Protein AF-A0A947AJ97-F1 (afdb_monomer_lite)

pLDDT: mean 91.17, std 8.17, range [62.03, 98.12]

Radius of gyration: 26.36 Å; chains: 1; bounding box: 60×23×78 Å

Structure (mmCIF, N/CA/C/O backbone):
data_AF-A0A947AJ97-F1
#
_entry.id   AF-A0A947AJ97-F1
#
loop_
_atom_site.group_PDB
_atom_site.id
_atom_site.type_symbol
_atom_site.label_atom_id
_atom_site.label_alt_id
_atom_site.label_comp_id
_atom_site.label_asym_id
_atom_site.label_entity_id
_atom_site.label_seq_id
_atom_site.pdbx_PDB_ins_code
_atom_site.Cartn_x
_atom_site.Cartn_y
_atom_site.Cartn_z
_atom_site.occupancy
_atom_site.B_iso_or_equiv
_atom_site.auth_seq_id
_atom_site.auth_comp_id
_atom_site.auth_asym_id
_atom_site.auth_atom_id
_atom_site.pdbx_PDB_model_num
ATOM 1 N N . MET A 1 1 ? 35.692 -3.857 -44.524 1.00 62.03 1 MET A N 1
ATOM 2 C CA . MET A 1 1 ? 36.484 -3.791 -43.273 1.00 62.03 1 MET A CA 1
ATOM 3 C C . MET A 1 1 ? 36.004 -2.705 -42.305 1.00 62.03 1 MET A C 1
ATOM 5 O O . MET A 1 1 ? 35.776 -3.046 -41.153 1.00 62.03 1 MET A O 1
ATOM 9 N N . GLU A 1 2 ? 35.800 -1.439 -42.707 1.00 67.94 2 GLU A N 1
ATOM 10 C CA . GLU A 1 2 ? 35.115 -0.453 -41.830 1.00 67.94 2 GLU A CA 1
ATOM 11 C C . GLU A 1 2 ? 33.581 -0.557 -41.885 1.00 67.94 2 GLU A C 1
ATOM 13 O O . GLU A 1 2 ? 32.922 -0.466 -40.853 1.00 67.94 2 GLU A O 1
ATOM 18 N N . LEU A 1 3 ? 33.016 -0.847 -43.065 1.00 69.38 3 LEU A N 1
ATOM 19 C CA . LEU A 1 3 ? 31.577 -1.088 -43.249 1.00 69.38 3 LEU A CA 1
ATOM 20 C C . LEU A 1 3 ? 31.067 -2.303 -42.458 1.00 69.38 3 LEU A C 1
ATOM 22 O O . LEU A 1 3 ? 30.022 -2.207 -41.826 1.00 69.38 3 LEU A O 1
ATOM 26 N N . ASP A 1 4 ? 31.827 -3.399 -42.413 1.00 77.69 4 ASP A N 1
ATOM 27 C CA . ASP A 1 4 ? 31.442 -4.608 -41.666 1.00 77.69 4 ASP A CA 1
ATOM 28 C C . ASP A 1 4 ? 31.424 -4.353 -40.151 1.00 77.69 4 ASP A C 1
ATOM 30 O O . ASP A 1 4 ? 30.492 -4.758 -39.468 1.00 77.69 4 ASP A O 1
ATOM 34 N N . LYS A 1 5 ? 32.376 -3.561 -39.632 1.00 76.69 5 LYS A N 1
ATOM 35 C CA . LYS A 1 5 ? 32.375 -3.119 -38.226 1.00 76.69 5 LYS A CA 1
ATOM 36 C C . LYS A 1 5 ? 31.183 -2.220 -37.893 1.00 76.69 5 LYS A C 1
ATOM 38 O O . LYS A 1 5 ? 30.624 -2.337 -36.807 1.00 76.69 5 LYS A O 1
ATOM 43 N N . ILE A 1 6 ? 30.792 -1.321 -38.798 1.00 76.06 6 ILE A N 1
ATOM 44 C CA . ILE A 1 6 ? 29.609 -0.466 -38.609 1.00 76.06 6 ILE A CA 1
ATOM 45 C C . ILE A 1 6 ? 28.334 -1.320 -38.613 1.00 76.06 6 ILE A C 1
ATOM 47 O O . ILE A 1 6 ? 27.468 -1.124 -37.762 1.00 76.06 6 ILE A O 1
ATOM 51 N N . ILE A 1 7 ? 28.237 -2.298 -39.516 1.00 77.00 7 ILE A N 1
ATOM 52 C CA . ILE A 1 7 ? 27.111 -3.237 -39.587 1.00 77.00 7 ILE A CA 1
ATOM 53 C C . ILE A 1 7 ? 27.047 -4.109 -38.327 1.00 77.00 7 ILE A C 1
ATOM 55 O O . ILE A 1 7 ? 25.965 -4.258 -37.760 1.00 77.00 7 ILE A O 1
ATOM 59 N N . ASP A 1 8 ? 28.175 -4.604 -37.821 1.00 76.69 8 ASP A N 1
ATOM 60 C CA . ASP A 1 8 ? 28.231 -5.392 -36.585 1.00 76.69 8 ASP A CA 1
ATOM 61 C C . ASP A 1 8 ? 27.818 -4.571 -35.357 1.00 76.69 8 ASP A C 1
ATOM 63 O O . ASP A 1 8 ? 27.038 -5.042 -34.529 1.00 76.69 8 ASP A O 1
ATOM 67 N N . ILE A 1 9 ? 28.261 -3.313 -35.252 1.00 73.19 9 ILE A N 1
ATOM 68 C CA . ILE A 1 9 ? 27.856 -2.405 -34.168 1.00 73.19 9 ILE A CA 1
ATOM 69 C C . ILE A 1 9 ? 26.354 -2.114 -34.249 1.00 73.19 9 ILE A C 1
ATOM 71 O O . ILE A 1 9 ? 25.654 -2.224 -33.242 1.00 73.19 9 ILE A O 1
ATOM 75 N N . ILE A 1 10 ? 25.827 -1.791 -35.433 1.00 74.44 10 ILE A N 1
ATOM 76 C CA . ILE A 1 10 ? 24.394 -1.523 -35.619 1.00 74.44 10 ILE A CA 1
ATOM 77 C C . ILE A 1 10 ? 23.567 -2.767 -35.278 1.00 74.44 10 ILE A C 1
ATOM 79 O O . ILE A 1 10 ? 22.587 -2.656 -34.546 1.00 74.44 10 ILE A O 1
ATOM 83 N N . THR A 1 11 ? 23.982 -3.951 -35.728 1.00 68.81 11 THR A N 1
ATOM 84 C CA . THR A 1 11 ? 23.286 -5.223 -35.467 1.00 68.81 11 THR A CA 1
ATOM 85 C C . THR A 1 11 ? 23.349 -5.606 -33.986 1.00 68.81 11 THR A C 1
ATOM 87 O O . THR A 1 11 ? 22.353 -6.061 -33.417 1.00 68.81 11 THR A O 1
ATOM 90 N N . TYR A 1 12 ? 24.475 -5.346 -33.319 1.00 68.31 12 TYR A N 1
ATOM 91 C CA . TYR A 1 12 ? 24.647 -5.552 -31.882 1.00 68.31 12 TYR A CA 1
ATOM 92 C C . TYR A 1 12 ? 23.756 -4.619 -31.050 1.00 68.31 12 TYR A C 1
ATOM 94 O O . TYR A 1 12 ? 23.090 -5.073 -30.114 1.00 68.31 12 TYR A O 1
ATOM 102 N N . PHE A 1 13 ? 23.685 -3.330 -31.401 1.00 65.62 13 PHE A N 1
ATOM 103 C CA . PHE A 1 13 ? 22.791 -2.374 -30.743 1.00 65.62 13 PHE A CA 1
ATOM 104 C C . PHE A 1 13 ? 21.320 -2.699 -31.011 1.00 65.62 13 PHE A C 1
ATOM 106 O O . PHE A 1 13 ? 20.529 -2.723 -30.068 1.00 65.62 13 PHE A O 1
ATOM 113 N N . PHE A 1 14 ? 20.954 -3.022 -32.255 1.00 66.75 14 PHE A N 1
ATOM 114 C CA . PHE A 1 14 ? 19.588 -3.410 -32.605 1.00 66.75 14 PHE A CA 1
ATOM 115 C C . PHE A 1 14 ? 19.150 -4.659 -31.850 1.00 66.75 14 PHE A C 1
ATOM 117 O O . PHE A 1 14 ? 18.089 -4.641 -31.238 1.00 66.75 14 PHE A O 1
ATOM 124 N N . THR A 1 15 ? 19.956 -5.718 -31.813 1.00 65.44 15 THR A N 1
ATOM 125 C CA . THR A 1 15 ? 19.559 -6.981 -31.169 1.00 65.44 15 THR A CA 1
ATOM 126 C C . THR A 1 15 ? 19.409 -6.823 -29.653 1.00 65.44 15 THR A C 1
ATOM 128 O O . THR A 1 15 ? 18.429 -7.288 -29.074 1.00 65.44 15 THR A O 1
ATOM 131 N N . ASN A 1 16 ? 20.318 -6.094 -28.999 1.00 69.69 16 ASN A N 1
ATOM 132 C CA . ASN A 1 16 ? 20.301 -5.954 -27.541 1.00 69.69 16 ASN A CA 1
ATOM 133 C C . ASN A 1 16 ? 19.310 -4.900 -27.021 1.00 69.69 16 ASN A C 1
ATOM 135 O O . ASN A 1 16 ? 18.722 -5.094 -25.955 1.00 69.69 16 ASN A O 1
ATOM 139 N N . TYR A 1 17 ? 19.099 -3.789 -27.736 1.00 76.19 17 TYR A N 1
ATOM 140 C CA . TYR A 1 17 ? 18.152 -2.753 -27.304 1.00 76.19 17 TYR A CA 1
ATOM 141 C C . TYR A 1 17 ? 16.720 -3.015 -27.776 1.00 76.19 17 TYR A C 1
ATOM 143 O O . TYR A 1 17 ? 15.789 -2.694 -27.035 1.00 76.19 17 TYR A O 1
ATOM 151 N N . SER A 1 18 ? 16.510 -3.645 -28.940 1.00 76.88 18 SER A N 1
ATOM 152 C CA . SER A 1 18 ? 15.151 -3.971 -29.406 1.00 76.88 18 SER A CA 1
ATOM 153 C C . SER A 1 18 ? 14.438 -4.925 -28.449 1.00 76.88 18 SER A C 1
ATOM 155 O O . SER A 1 18 ? 13.297 -4.666 -28.074 1.00 76.88 18 SER A O 1
ATOM 157 N N . LEU A 1 19 ? 15.126 -5.962 -27.957 1.00 84.31 19 LEU A N 1
ATOM 158 C CA . LEU A 1 19 ? 14.563 -6.911 -26.993 1.00 84.31 19 LEU A CA 1
ATOM 159 C C . LEU A 1 19 ? 14.204 -6.245 -25.656 1.00 84.31 19 LEU A C 1
ATOM 161 O O . LEU A 1 19 ? 13.164 -6.553 -25.071 1.00 84.31 19 LEU A O 1
ATOM 165 N N . LYS A 1 20 ? 15.015 -5.289 -25.188 1.00 88.94 20 LYS A N 1
ATOM 166 C CA . LYS A 1 20 ? 14.724 -4.514 -23.970 1.00 88.94 20 LYS A CA 1
ATOM 167 C C . LYS A 1 20 ? 13.506 -3.615 -24.143 1.00 88.94 20 LYS A C 1
ATOM 169 O O . LYS A 1 20 ? 12.648 -3.589 -23.265 1.00 88.94 20 LYS A O 1
ATOM 174 N N . ILE A 1 21 ? 13.397 -2.924 -25.278 1.00 90.19 21 ILE A N 1
ATOM 175 C CA . ILE A 1 21 ? 12.257 -2.049 -25.582 1.00 90.19 21 ILE A CA 1
ATOM 176 C C . ILE A 1 21 ? 10.971 -2.868 -25.708 1.00 90.19 21 ILE A C 1
ATOM 178 O O . ILE A 1 21 ? 9.967 -2.529 -25.082 1.00 90.19 21 ILE A O 1
ATOM 182 N N . VAL A 1 22 ? 11.004 -3.976 -26.454 1.00 91.94 22 VAL A N 1
ATOM 183 C CA . VAL A 1 22 ? 9.856 -4.885 -26.592 1.00 91.94 22 VAL A CA 1
ATOM 184 C C . VAL A 1 22 ? 9.448 -5.442 -25.229 1.00 91.94 22 VAL A C 1
ATOM 186 O O . VAL A 1 22 ? 8.268 -5.401 -24.883 1.00 91.94 22 VAL A O 1
ATOM 189 N N . GLY A 1 23 ? 10.413 -5.884 -24.418 1.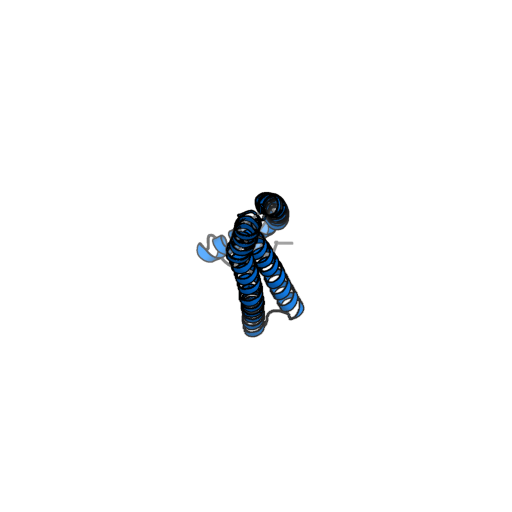00 93.50 23 GLY A N 1
ATOM 190 C CA . GLY A 1 23 ? 10.163 -6.346 -23.054 1.00 93.50 23 GLY A CA 1
ATOM 191 C C . GLY A 1 23 ? 9.524 -5.270 -22.173 1.00 93.50 23 GLY A C 1
ATOM 192 O O . GLY A 1 23 ? 8.537 -5.543 -21.497 1.00 93.50 23 GLY A O 1
ATOM 193 N N . ALA A 1 24 ? 10.026 -4.034 -22.211 1.00 95.44 24 ALA A N 1
ATOM 194 C CA . ALA A 1 24 ? 9.495 -2.926 -21.419 1.00 95.44 24 ALA A CA 1
ATOM 195 C C . ALA A 1 24 ? 8.058 -2.563 -21.825 1.00 95.44 24 ALA A C 1
ATOM 197 O O . ALA A 1 24 ? 7.202 -2.354 -20.964 1.00 95.44 24 ALA A O 1
ATOM 198 N N . ILE A 1 25 ? 7.772 -2.544 -23.130 1.00 95.56 25 ILE A N 1
ATOM 199 C CA . ILE A 1 25 ? 6.422 -2.324 -23.660 1.00 95.56 25 ILE A CA 1
ATOM 200 C C . ILE A 1 25 ? 5.489 -3.452 -23.217 1.00 95.56 25 ILE A C 1
ATOM 202 O O . ILE A 1 25 ? 4.379 -3.181 -22.758 1.00 95.56 25 ILE A O 1
ATOM 206 N N . LEU A 1 26 ? 5.936 -4.706 -23.306 1.00 96.62 26 LEU A N 1
ATOM 207 C CA . LEU A 1 26 ? 5.150 -5.864 -22.888 1.00 96.62 26 LEU A CA 1
ATOM 208 C C . LEU A 1 26 ? 4.831 -5.793 -21.391 1.00 96.62 26 LEU A C 1
ATOM 210 O O . LEU A 1 26 ? 3.663 -5.899 -21.015 1.00 96.62 26 LEU A O 1
ATOM 214 N N . ILE A 1 27 ? 5.835 -5.525 -20.549 1.00 96.88 27 ILE A N 1
ATOM 215 C CA . ILE A 1 27 ? 5.660 -5.315 -19.104 1.00 96.88 27 ILE A CA 1
ATOM 216 C C . ILE A 1 27 ? 4.654 -4.194 -18.846 1.00 96.88 27 ILE A C 1
ATOM 218 O O . ILE A 1 27 ? 3.746 -4.362 -18.034 1.00 96.88 27 ILE A O 1
ATOM 222 N N . PHE A 1 28 ? 4.770 -3.066 -19.546 1.00 97.75 28 PHE A N 1
ATOM 223 C CA . PHE A 1 28 ? 3.870 -1.937 -19.347 1.00 97.75 28 PHE A CA 1
ATOM 224 C C . PHE A 1 28 ? 2.427 -2.261 -19.747 1.00 97.75 28 PHE A C 1
ATOM 226 O O . PHE A 1 28 ? 1.501 -1.956 -18.997 1.00 97.75 28 PHE A O 1
ATOM 233 N N . ILE A 1 29 ? 2.212 -2.894 -20.902 1.00 97.69 29 ILE A N 1
ATOM 234 C CA . ILE A 1 29 ? 0.872 -3.240 -21.395 1.00 97.69 29 ILE A CA 1
ATOM 235 C C . ILE A 1 29 ? 0.214 -4.271 -20.475 1.00 97.69 29 ILE A C 1
ATOM 237 O O . ILE A 1 29 ? -0.900 -4.041 -19.994 1.00 97.69 29 ILE A O 1
ATOM 241 N N . VAL A 1 30 ? 0.907 -5.379 -20.197 1.00 98.00 30 VAL A N 1
ATOM 242 C CA . VAL A 1 30 ? 0.396 -6.460 -19.344 1.00 98.00 30 VAL A CA 1
ATOM 243 C C . VAL A 1 30 ? 0.206 -5.961 -17.915 1.00 98.00 30 VAL A C 1
ATOM 245 O O . VAL A 1 30 ? -0.852 -6.164 -17.323 1.00 98.00 30 VAL A O 1
ATOM 248 N N . GLY A 1 31 ? 1.184 -5.233 -17.380 1.00 98.06 31 GLY A N 1
ATOM 249 C CA . GLY A 1 31 ? 1.128 -4.663 -16.041 1.00 98.06 31 GLY A CA 1
ATOM 250 C C . GLY A 1 31 ? -0.003 -3.649 -15.882 1.00 98.06 31 GLY A C 1
ATOM 251 O O . GLY A 1 31 ? -0.753 -3.711 -14.912 1.00 98.06 31 GLY A O 1
ATOM 252 N N . LYS A 1 32 ? -0.206 -2.752 -16.854 1.00 98.00 32 LYS A N 1
ATOM 253 C CA . LYS A 1 32 ? -1.319 -1.790 -16.838 1.00 98.00 32 LYS A CA 1
ATOM 254 C C . LYS A 1 32 ? -2.670 -2.493 -16.916 1.00 98.00 32 LYS A C 1
ATOM 256 O O . LYS A 1 32 ? -3.616 -2.078 -16.243 1.00 98.00 32 LYS A O 1
ATOM 261 N N . TRP A 1 33 ? -2.783 -3.537 -17.735 1.00 98.12 33 TRP A N 1
ATOM 262 C CA . TRP A 1 33 ? -3.992 -4.353 -17.799 1.00 98.12 33 TRP A CA 1
ATOM 263 C C . TRP A 1 33 ? -4.270 -5.036 -16.454 1.00 98.12 33 TRP A C 1
ATOM 265 O O . TRP A 1 33 ? -5.382 -4.916 -15.934 1.00 98.12 33 TRP A O 1
ATOM 275 N N . LEU A 1 34 ? -3.248 -5.641 -15.843 1.00 98.00 34 LEU A N 1
ATOM 276 C CA . LEU A 1 34 ? -3.346 -6.296 -14.541 1.00 98.00 34 LEU A CA 1
ATOM 277 C C . LEU A 1 34 ? -3.708 -5.307 -13.424 1.00 98.00 34 LEU A C 1
ATOM 279 O O . LEU A 1 34 ? -4.616 -5.577 -12.643 1.00 98.00 34 LEU A O 1
ATOM 283 N N . ALA A 1 35 ? -3.082 -4.128 -13.393 1.00 98.00 35 ALA A N 1
ATOM 284 C CA . ALA A 1 35 ? -3.395 -3.070 -12.434 1.00 98.00 35 ALA A CA 1
ATOM 285 C C . ALA A 1 35 ? -4.867 -2.646 -12.524 1.00 98.00 35 ALA A C 1
ATOM 287 O O . ALA A 1 35 ? -5.565 -2.569 -11.515 1.00 98.00 35 ALA A O 1
ATOM 288 N N . ARG A 1 36 ? -5.386 -2.441 -13.744 1.00 97.50 36 ARG A N 1
ATOM 289 C CA . ARG A 1 36 ? -6.813 -2.140 -13.953 1.00 97.50 36 ARG A CA 1
ATOM 290 C C . ARG A 1 36 ? -7.711 -3.285 -13.509 1.00 97.50 36 ARG A C 1
ATOM 292 O O . ARG A 1 36 ? -8.773 -3.030 -12.943 1.00 97.50 36 ARG A O 1
ATOM 299 N N . TYR A 1 37 ? -7.322 -4.521 -13.805 1.00 97.94 37 TYR A N 1
ATOM 300 C CA . TYR A 1 37 ? -8.088 -5.702 -13.433 1.00 97.94 37 TYR A CA 1
ATOM 301 C C . TYR A 1 37 ? -8.201 -5.827 -11.910 1.00 97.94 37 TYR A C 1
ATOM 303 O O . TYR A 1 37 ? -9.313 -5.904 -11.390 1.00 97.94 37 TYR A O 1
ATOM 311 N N . ILE A 1 38 ? -7.080 -5.727 -11.191 1.00 97.69 38 ILE A N 1
ATOM 312 C CA . ILE A 1 38 ? -7.038 -5.790 -9.725 1.00 97.69 38 ILE A CA 1
ATOM 313 C C . ILE A 1 38 ? -7.858 -4.652 -9.105 1.00 97.69 38 ILE A C 1
ATOM 315 O O . ILE A 1 38 ? -8.717 -4.909 -8.265 1.00 97.69 38 ILE A O 1
ATOM 319 N N . SER A 1 39 ? -7.694 -3.407 -9.559 1.00 96.88 39 SER A N 1
ATOM 320 C CA . SER A 1 39 ? -8.474 -2.279 -9.029 1.00 96.88 39 SER A CA 1
ATOM 321 C C . SER A 1 39 ? -9.978 -2.425 -9.262 1.00 96.88 39 SER A C 1
ATOM 323 O O . SER A 1 39 ? -10.784 -2.067 -8.402 1.00 96.88 39 SER A O 1
ATOM 325 N N . LYS A 1 40 ? -10.385 -2.999 -10.402 1.00 96.19 40 LYS A N 1
ATOM 326 C CA . LYS A 1 40 ? -11.793 -3.329 -10.660 1.00 96.19 40 LYS A CA 1
ATOM 327 C C . LYS A 1 40 ? -12.296 -4.440 -9.743 1.00 96.19 40 LYS A C 1
ATOM 329 O O . LYS A 1 40 ? -13.433 -4.349 -9.283 1.00 96.19 40 LYS A O 1
ATOM 334 N N . LEU A 1 41 ? -11.482 -5.462 -9.471 1.00 97.19 41 LEU A N 1
ATOM 335 C CA . LEU A 1 41 ? -11.833 -6.521 -8.524 1.00 97.19 41 LEU A CA 1
ATOM 336 C C . LEU A 1 41 ? -12.052 -5.957 -7.119 1.00 97.19 41 LEU A C 1
ATOM 338 O O . LEU A 1 41 ? -13.083 -6.252 -6.519 1.00 97.19 41 LEU A O 1
ATOM 342 N N . ILE A 1 42 ? -11.158 -5.088 -6.641 1.00 96.31 42 ILE A N 1
ATOM 343 C CA . ILE A 1 42 ? -11.303 -4.401 -5.348 1.00 96.31 42 ILE A CA 1
ATOM 344 C C . ILE A 1 42 ? -12.632 -3.639 -5.304 1.00 96.31 42 ILE A C 1
ATOM 346 O O . ILE A 1 42 ? -13.456 -3.873 -4.419 1.00 96.31 42 ILE A O 1
ATOM 350 N N . GLY A 1 43 ? -12.909 -2.814 -6.319 1.00 95.81 43 GLY A N 1
ATOM 351 C CA . GLY A 1 43 ? -14.166 -2.067 -6.390 1.00 95.81 43 GLY A CA 1
ATOM 352 C C . GLY A 1 43 ? -15.416 -2.954 -6.500 1.00 95.81 43 GLY A C 1
ATOM 353 O O . GLY A 1 43 ? -16.490 -2.577 -6.034 1.00 95.81 43 GLY A O 1
ATOM 354 N N . LYS A 1 44 ? -15.308 -4.142 -7.107 1.00 96.12 44 LYS A N 1
ATOM 355 C CA . LYS A 1 44 ? -16.404 -5.122 -7.190 1.00 96.12 44 LYS A CA 1
ATOM 356 C C . LYS A 1 44 ? -16.676 -5.772 -5.832 1.00 96.12 44 LYS A C 1
ATOM 358 O O . LYS A 1 44 ? -17.838 -5.924 -5.462 1.00 96.12 44 LYS A O 1
ATOM 363 N N . ILE A 1 45 ? -15.626 -6.135 -5.095 1.00 96.75 45 ILE A N 1
ATOM 364 C CA . ILE A 1 45 ? -15.732 -6.735 -3.758 1.00 96.75 45 ILE A CA 1
ATOM 365 C C . ILE A 1 45 ? -16.344 -5.732 -2.774 1.00 96.75 45 ILE A C 1
ATOM 367 O O . ILE A 1 45 ? -17.283 -6.075 -2.060 1.00 96.75 45 ILE A O 1
ATOM 371 N N . MET A 1 46 ? -15.884 -4.479 -2.786 1.00 96.62 46 MET A N 1
ATOM 372 C CA . MET A 1 46 ? -16.414 -3.428 -1.907 1.00 96.62 46 MET A CA 1
ATOM 373 C C . MET A 1 46 ? -17.900 -3.147 -2.167 1.00 96.62 46 MET A C 1
ATOM 375 O O . MET A 1 46 ? -18.693 -3.146 -1.226 1.00 96.62 46 MET A O 1
ATOM 379 N N . ARG A 1 47 ? -18.312 -3.033 -3.438 1.00 94.44 47 ARG A N 1
ATOM 380 C CA . ARG A 1 47 ? -19.735 -2.894 -3.800 1.00 94.44 47 ARG A CA 1
ATOM 381 C C . ARG A 1 47 ? -20.579 -4.088 -3.373 1.00 94.44 47 ARG A C 1
ATOM 383 O O . ARG A 1 47 ? -21.687 -3.902 -2.880 1.00 94.44 47 ARG A O 1
ATOM 390 N N . LYS A 1 48 ? -20.061 -5.314 -3.521 1.00 95.69 48 LYS A N 1
ATOM 391 C CA . LYS A 1 48 ? -20.748 -6.530 -3.055 1.00 95.69 48 LYS A CA 1
ATOM 392 C C . LYS A 1 48 ? -21.009 -6.484 -1.544 1.00 95.69 48 LYS A C 1
ATOM 394 O O . LYS A 1 48 ? -22.064 -6.924 -1.101 1.00 95.69 48 LYS A O 1
ATOM 399 N N . ASN A 1 49 ? -20.085 -5.904 -0.783 1.00 94.38 49 ASN A N 1
ATOM 400 C CA . ASN A 1 49 ? -20.199 -5.727 0.664 1.00 94.38 49 ASN A CA 1
ATOM 401 C C . ASN A 1 49 ? -20.943 -4.441 1.071 1.00 94.38 49 ASN A C 1
ATOM 403 O O . ASN A 1 49 ? -20.912 -4.079 2.243 1.00 94.38 49 ASN A O 1
ATOM 407 N N . LYS A 1 50 ? -21.618 -3.759 0.130 1.00 93.94 50 LYS A N 1
ATOM 408 C CA . LYS A 1 50 ? -22.382 -2.520 0.364 1.00 93.94 50 LYS A CA 1
ATOM 409 C C . LYS A 1 50 ? -21.552 -1.392 0.993 1.00 93.94 50 LYS A C 1
ATOM 411 O O . LYS A 1 50 ? -22.081 -0.574 1.740 1.00 93.94 50 LYS A O 1
ATOM 416 N N . VAL A 1 51 ? -20.254 -1.349 0.693 1.00 94.56 51 VAL A N 1
ATOM 417 C CA . VAL A 1 51 ? -19.401 -0.220 1.078 1.00 94.56 51 VAL A CA 1
ATOM 418 C C . VAL A 1 51 ? -19.809 1.011 0.269 1.00 94.56 51 VAL A C 1
ATOM 420 O O . VAL A 1 51 ? -20.174 0.890 -0.901 1.00 94.56 51 VAL A O 1
ATOM 423 N N . ASP A 1 52 ? -19.722 2.188 0.889 1.00 96.06 52 ASP A N 1
ATOM 424 C CA . ASP A 1 52 ? -20.006 3.472 0.249 1.00 96.06 52 ASP A CA 1
ATOM 425 C C . ASP A 1 52 ? -19.261 3.646 -1.093 1.00 96.06 52 ASP A C 1
ATOM 427 O O . ASP A 1 52 ? -18.114 3.211 -1.269 1.00 96.06 52 ASP A O 1
ATOM 431 N N . GLU A 1 53 ? -19.918 4.286 -2.063 1.00 93.75 53 GLU A N 1
ATOM 432 C CA . GLU A 1 53 ? -19.381 4.452 -3.419 1.00 93.75 53 GLU A CA 1
ATOM 433 C C . GLU A 1 53 ? -18.150 5.373 -3.436 1.00 93.75 53 GLU A C 1
ATOM 435 O O . GLU A 1 53 ? -17.224 5.139 -4.218 1.00 93.75 53 GLU A O 1
ATOM 440 N N . THR A 1 54 ? -18.085 6.372 -2.551 1.00 95.31 54 THR A N 1
ATOM 441 C CA . THR A 1 54 ? -16.927 7.270 -2.425 1.00 95.31 54 THR A CA 1
ATOM 442 C C . THR A 1 54 ? -15.707 6.494 -1.950 1.00 95.31 54 THR A C 1
ATOM 444 O O . THR A 1 54 ? -14.657 6.548 -2.592 1.00 95.31 54 THR A O 1
ATOM 447 N N . LEU A 1 55 ? -15.858 5.701 -0.883 1.00 94.50 55 LEU A N 1
ATOM 448 C CA . LEU A 1 55 ? -14.787 4.840 -0.366 1.00 94.50 55 LEU A CA 1
ATOM 449 C C . LEU A 1 55 ? -14.355 3.797 -1.399 1.00 94.50 55 LEU A C 1
ATOM 451 O O . LEU A 1 55 ? -13.163 3.599 -1.624 1.00 94.50 55 LEU A O 1
ATOM 455 N N . THR A 1 56 ? -15.315 3.182 -2.088 1.00 95.69 56 THR A N 1
ATOM 456 C CA . THR A 1 56 ? -15.048 2.218 -3.162 1.00 95.69 56 THR A CA 1
ATOM 457 C C . THR A 1 56 ? -14.187 2.828 -4.271 1.00 95.69 56 THR A C 1
ATOM 459 O O . THR A 1 56 ? -13.200 2.223 -4.703 1.00 95.69 56 THR A O 1
ATOM 462 N N . ARG A 1 57 ? -14.539 4.030 -4.747 1.00 95.25 57 ARG A N 1
ATOM 463 C CA . ARG A 1 57 ? -13.771 4.738 -5.783 1.00 95.25 57 ARG A CA 1
ATOM 464 C C . ARG A 1 57 ? -12.394 5.146 -5.284 1.00 95.25 57 ARG A C 1
ATOM 466 O O . ARG A 1 57 ? -11.415 4.968 -6.007 1.00 95.25 57 ARG A O 1
ATOM 473 N N . PHE A 1 58 ? -12.314 5.661 -4.062 1.00 96.44 58 PHE A N 1
ATOM 474 C CA . PHE A 1 58 ? -11.062 6.082 -3.449 1.00 96.44 58 PHE A CA 1
ATOM 475 C C . PHE A 1 58 ? -10.070 4.918 -3.334 1.00 96.44 58 PHE A C 1
ATOM 477 O O . PHE A 1 58 ? -8.958 5.006 -3.859 1.00 96.44 58 PHE A O 1
ATOM 484 N N . SER A 1 59 ? -10.493 3.789 -2.759 1.00 96.19 59 SER A N 1
ATOM 485 C CA . SER A 1 59 ? -9.661 2.588 -2.633 1.00 96.19 59 SER A CA 1
ATOM 486 C C . SER A 1 59 ? -9.250 2.027 -3.995 1.00 96.19 59 SER A C 1
ATOM 488 O O . SER A 1 59 ? -8.074 1.741 -4.207 1.00 96.19 59 SER A O 1
ATOM 490 N N . GLY A 1 60 ? -10.181 1.931 -4.953 1.00 96.31 60 GLY A N 1
ATOM 491 C CA . GLY A 1 60 ? -9.868 1.462 -6.306 1.00 96.31 60 GLY A CA 1
ATOM 492 C C . GLY A 1 60 ? -8.824 2.330 -7.019 1.00 96.31 60 GLY A C 1
ATOM 493 O O . GLY A 1 60 ? -7.920 1.798 -7.671 1.00 96.31 60 GLY A O 1
ATOM 494 N N . ASN A 1 61 ? -8.911 3.654 -6.858 1.00 97.19 61 ASN A N 1
ATOM 495 C CA . ASN A 1 61 ? -7.959 4.604 -7.432 1.00 97.19 61 ASN A CA 1
ATOM 496 C C . ASN A 1 61 ? -6.579 4.495 -6.778 1.00 97.19 61 ASN A C 1
ATOM 498 O O . ASN A 1 61 ? -5.586 4.411 -7.500 1.00 97.19 61 ASN A O 1
ATOM 502 N N . ILE A 1 62 ? -6.504 4.438 -5.443 1.00 96.31 62 ILE A N 1
ATOM 503 C CA . ILE A 1 62 ? -5.231 4.246 -4.729 1.00 96.31 62 ILE A CA 1
ATOM 504 C C . ILE A 1 62 ? -4.547 2.966 -5.200 1.00 96.31 62 ILE A C 1
ATOM 506 O O . ILE A 1 62 ? -3.381 3.003 -5.589 1.00 96.31 62 ILE A O 1
ATOM 510 N N . SER A 1 63 ? -5.276 1.846 -5.237 1.00 97.50 63 SER A N 1
ATOM 511 C CA . SER A 1 63 ? -4.722 0.574 -5.705 1.00 97.50 63 SER A CA 1
ATOM 512 C C . SER A 1 63 ? -4.250 0.654 -7.156 1.00 97.50 63 SER A C 1
ATOM 514 O O . SER A 1 63 ? -3.197 0.113 -7.483 1.00 97.50 63 SER A O 1
ATOM 516 N N . TYR A 1 64 ? -4.989 1.357 -8.023 1.00 98.12 64 TYR A N 1
ATOM 517 C CA . TYR A 1 64 ? -4.609 1.499 -9.429 1.00 98.12 64 TYR A CA 1
ATOM 518 C C . TYR A 1 64 ? -3.295 2.262 -9.580 1.00 98.12 64 TYR A C 1
ATOM 520 O O . TYR A 1 64 ? -2.391 1.783 -10.261 1.00 98.12 64 TYR A O 1
ATOM 528 N N . TYR A 1 65 ? -3.172 3.426 -8.938 1.00 97.44 65 TYR A N 1
ATOM 529 C CA . TYR A 1 65 ? -1.969 4.248 -9.047 1.00 97.44 65 TYR A CA 1
ATOM 530 C C . TYR A 1 65 ? -0.761 3.601 -8.367 1.00 97.44 65 TYR A C 1
ATOM 532 O O . TYR A 1 65 ? 0.325 3.631 -8.941 1.00 97.44 65 TYR A O 1
ATOM 540 N N . ALA A 1 66 ? -0.944 2.945 -7.217 1.00 96.50 66 ALA A N 1
ATOM 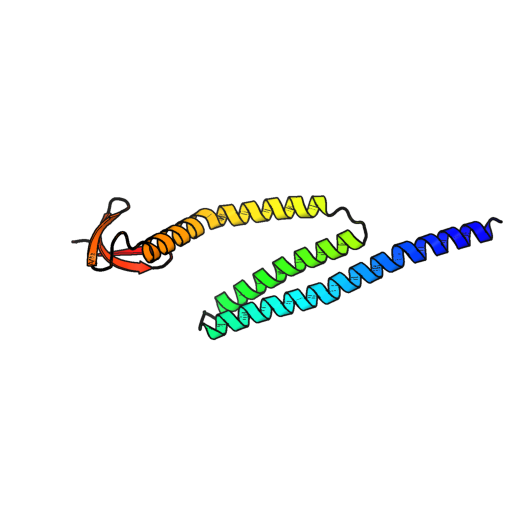541 C CA . ALA A 1 66 ? 0.127 2.206 -6.551 1.00 96.50 66 ALA A CA 1
ATOM 542 C C . ALA A 1 66 ? 0.696 1.096 -7.454 1.00 96.50 66 ALA A C 1
ATOM 544 O O . ALA A 1 66 ? 1.907 1.024 -7.663 1.00 96.50 66 ALA A O 1
ATOM 545 N N . LEU A 1 67 ? -0.175 0.277 -8.057 1.00 97.69 67 LEU A N 1
ATOM 546 C CA . LEU A 1 67 ? 0.241 -0.775 -8.989 1.00 97.69 67 LEU A CA 1
ATOM 547 C C . LEU A 1 67 ? 0.848 -0.198 -10.273 1.00 97.69 67 LEU A C 1
ATOM 549 O O . LEU A 1 67 ? 1.848 -0.713 -10.766 1.00 97.69 67 LEU A O 1
ATOM 553 N N . LEU A 1 68 ? 0.278 0.882 -10.813 1.00 97.81 68 LEU A N 1
ATOM 554 C CA . LEU A 1 68 ? 0.785 1.517 -12.028 1.00 97.81 68 LEU A CA 1
ATOM 555 C C . LEU A 1 68 ? 2.211 2.050 -11.839 1.00 97.81 68 LEU A C 1
ATOM 557 O O . LEU A 1 68 ? 3.038 1.881 -12.730 1.00 97.81 68 LEU A O 1
ATOM 561 N N . ILE A 1 69 ? 2.516 2.644 -10.682 1.00 96.75 69 ILE A N 1
ATOM 562 C CA . ILE A 1 69 ? 3.870 3.096 -10.342 1.00 96.75 69 ILE A CA 1
ATOM 563 C C . ILE A 1 69 ? 4.851 1.915 -10.350 1.00 96.75 69 ILE A C 1
ATOM 565 O O . ILE A 1 69 ? 5.913 2.013 -10.964 1.00 96.75 69 ILE A O 1
ATOM 569 N N . MET A 1 70 ? 4.486 0.779 -9.742 1.00 96.19 70 MET A N 1
ATOM 570 C CA . MET A 1 70 ? 5.325 -0.429 -9.764 1.00 96.19 70 MET A CA 1
ATOM 571 C C . MET A 1 70 ? 5.568 -0.932 -11.193 1.00 96.19 70 MET A C 1
ATOM 573 O O . MET A 1 70 ? 6.694 -1.275 -11.543 1.00 96.19 70 MET A O 1
ATOM 577 N N . VAL A 1 71 ? 4.533 -0.925 -12.040 1.00 97.62 71 VAL A N 1
ATOM 578 C CA . VAL A 1 71 ? 4.633 -1.324 -13.454 1.00 97.62 71 VAL A CA 1
ATOM 579 C C . VAL A 1 71 ? 5.563 -0.396 -14.236 1.00 97.62 71 VAL A C 1
ATOM 581 O O . VAL A 1 71 ? 6.371 -0.874 -15.030 1.00 97.62 71 VAL A O 1
ATOM 584 N N . ILE A 1 72 ? 5.484 0.918 -14.007 1.00 96.75 72 ILE A N 1
ATOM 585 C CA . ILE A 1 72 ? 6.366 1.900 -14.653 1.00 96.75 72 ILE A CA 1
ATOM 586 C C . ILE A 1 72 ? 7.821 1.660 -14.247 1.00 96.75 72 ILE A C 1
ATOM 588 O O . ILE A 1 72 ? 8.696 1.646 -15.110 1.00 96.75 72 ILE A O 1
ATOM 592 N N . ILE A 1 73 ? 8.084 1.426 -12.960 1.00 96.19 73 ILE A N 1
ATOM 593 C CA . ILE A 1 73 ? 9.437 1.149 -12.462 1.00 96.19 73 ILE A CA 1
ATOM 594 C C . ILE A 1 73 ? 9.975 -0.158 -13.049 1.00 96.19 73 ILE A C 1
ATOM 596 O O . ILE A 1 73 ? 11.116 -0.192 -13.500 1.00 96.19 73 ILE A O 1
ATOM 600 N N . ALA A 1 74 ? 9.157 -1.211 -13.112 1.00 95.88 74 ALA A N 1
ATOM 601 C CA . ALA A 1 74 ? 9.550 -2.479 -13.721 1.00 95.88 74 ALA A CA 1
ATOM 602 C C . ALA A 1 74 ? 9.883 -2.322 -15.217 1.00 95.88 74 ALA A C 1
ATOM 604 O O . ALA A 1 74 ? 10.906 -2.823 -15.683 1.00 95.88 74 ALA A O 1
ATOM 605 N N . ALA A 1 75 ? 9.063 -1.573 -15.963 1.00 96.00 75 ALA A N 1
ATOM 606 C CA . ALA A 1 75 ? 9.321 -1.273 -17.370 1.00 96.00 75 ALA A CA 1
ATOM 607 C C . ALA A 1 75 ? 10.596 -0.427 -17.555 1.00 96.00 75 ALA A C 1
ATOM 609 O O . ALA A 1 75 ? 11.391 -0.703 -18.450 1.00 96.00 75 ALA A O 1
ATOM 610 N N . ALA A 1 76 ? 10.834 0.562 -16.687 1.00 94.88 76 ALA A N 1
ATOM 611 C CA . ALA A 1 76 ? 12.055 1.366 -16.694 1.00 94.88 76 ALA A CA 1
ATOM 612 C C . ALA A 1 76 ? 13.305 0.517 -16.398 1.00 94.88 76 ALA A C 1
ATOM 614 O O . ALA A 1 76 ? 14.315 0.642 -17.091 1.00 94.88 76 ALA A O 1
ATOM 615 N N . GLY A 1 77 ? 13.223 -0.396 -15.426 1.00 94.19 77 GLY A N 1
ATOM 616 C CA . GLY A 1 77 ? 14.297 -1.338 -15.111 1.00 94.19 77 GLY A CA 1
ATOM 617 C C . GLY A 1 77 ? 14.654 -2.239 -16.295 1.00 94.19 77 GLY A C 1
ATOM 618 O O . GLY A 1 77 ? 15.833 -2.443 -16.577 1.00 94.19 77 GLY A O 1
ATOM 619 N N . GLN A 1 78 ? 13.657 -2.688 -17.065 1.00 93.19 78 GLN A N 1
ATOM 620 C CA . GLN A 1 78 ? 13.879 -3.481 -18.280 1.00 93.19 78 GLN A CA 1
ATOM 621 C C . GLN A 1 78 ? 14.654 -2.713 -19.366 1.00 93.19 78 GLN A C 1
ATOM 623 O O . GLN A 1 78 ? 15.427 -3.309 -20.119 1.00 93.19 78 GLN A O 1
ATOM 628 N N . LEU A 1 79 ? 14.509 -1.385 -19.423 1.00 91.38 79 LEU A N 1
ATOM 629 C CA . LEU A 1 79 ? 15.300 -0.519 -20.306 1.00 91.38 79 LEU A CA 1
ATOM 630 C C . LEU A 1 79 ? 16.743 -0.308 -19.811 1.00 91.38 79 LEU A C 1
ATOM 632 O O . LEU A 1 79 ? 17.547 0.297 -20.516 1.00 91.38 79 LEU A O 1
ATOM 636 N N . GLY A 1 80 ? 17.098 -0.823 -18.630 1.00 87.25 80 GLY A N 1
ATOM 637 C CA . GLY A 1 80 ? 18.403 -0.629 -17.996 1.00 87.25 80 GLY A CA 1
ATOM 638 C C . GLY A 1 80 ? 18.508 0.657 -17.174 1.00 87.25 80 GLY A C 1
ATOM 639 O O . GLY A 1 80 ? 19.614 1.052 -16.811 1.00 87.25 80 GLY A O 1
ATOM 640 N N . ILE A 1 81 ? 17.384 1.320 -16.878 1.00 90.69 81 ILE A N 1
ATOM 641 C CA . ILE A 1 81 ? 17.361 2.485 -15.988 1.00 90.69 81 ILE A CA 1
ATOM 642 C C . ILE A 1 81 ? 17.585 2.003 -14.553 1.00 90.69 81 ILE A C 1
ATOM 644 O O . ILE A 1 81 ? 16.956 1.046 -14.104 1.00 90.69 81 ILE A O 1
ATOM 648 N N . ASN A 1 82 ? 18.456 2.686 -13.808 1.00 92.94 82 ASN A N 1
ATOM 649 C CA . ASN A 1 82 ? 18.667 2.385 -12.398 1.00 92.94 82 ASN A CA 1
ATOM 650 C C . ASN A 1 82 ? 17.417 2.761 -11.583 1.00 92.94 82 ASN A C 1
ATOM 652 O O . ASN A 1 82 ? 17.124 3.937 -11.365 1.00 92.94 82 ASN A O 1
ATOM 656 N N . THR A 1 83 ? 16.684 1.752 -11.115 1.00 95.00 83 THR A N 1
ATOM 657 C CA . THR A 1 83 ? 15.437 1.932 -10.362 1.00 95.00 83 THR A CA 1
ATOM 658 C C . THR A 1 83 ? 15.651 2.225 -8.877 1.00 95.00 83 THR A C 1
ATOM 660 O O . THR A 1 83 ? 14.684 2.509 -8.174 1.00 95.00 83 THR A O 1
ATOM 663 N N . THR A 1 84 ? 16.893 2.190 -8.384 1.00 94.94 84 THR A N 1
ATOM 664 C CA . THR A 1 84 ? 17.216 2.365 -6.957 1.00 94.94 84 THR A CA 1
ATOM 665 C C . THR A 1 84 ? 16.700 3.696 -6.420 1.00 94.94 84 THR A C 1
ATOM 667 O O . THR A 1 84 ? 16.044 3.714 -5.385 1.00 94.94 84 THR A O 1
ATOM 670 N N . SER A 1 85 ? 16.890 4.796 -7.158 1.00 94.19 85 SER A N 1
ATOM 671 C CA . SER A 1 85 ? 16.405 6.119 -6.742 1.00 94.19 85 SER A CA 1
ATOM 672 C C . SER A 1 85 ? 14.879 6.167 -6.598 1.00 94.19 85 SER A C 1
ATOM 674 O O . SER A 1 85 ? 14.361 6.790 -5.673 1.00 94.19 85 SER A O 1
ATOM 676 N N . PHE A 1 86 ? 14.146 5.469 -7.473 1.00 94.62 86 PHE A N 1
ATOM 677 C CA . PHE A 1 86 ? 12.689 5.355 -7.363 1.00 94.62 86 PHE A CA 1
ATOM 678 C C . PHE A 1 86 ? 12.285 4.535 -6.138 1.00 94.62 86 PHE A C 1
ATOM 680 O O . PHE A 1 86 ? 11.361 4.923 -5.427 1.00 94.62 86 PHE A O 1
ATOM 687 N N . LEU A 1 87 ? 12.994 3.436 -5.859 1.00 92.94 87 LEU A N 1
ATOM 688 C CA . LEU A 1 87 ? 12.778 2.632 -4.656 1.00 92.94 87 LEU A CA 1
ATOM 689 C C . LEU A 1 87 ? 13.033 3.444 -3.382 1.00 92.94 87 LEU A C 1
ATOM 691 O O . LEU A 1 87 ? 12.253 3.335 -2.443 1.00 92.94 87 LEU A O 1
ATOM 695 N N . THR A 1 88 ? 14.064 4.291 -3.352 1.00 95.56 88 THR A N 1
ATOM 696 C CA . THR A 1 88 ? 14.343 5.171 -2.208 1.00 95.56 88 THR A CA 1
ATOM 697 C C . THR A 1 88 ? 13.201 6.155 -1.962 1.00 95.56 88 THR A C 1
ATOM 699 O O . THR A 1 88 ? 12.719 6.262 -0.835 1.00 95.56 88 THR A O 1
ATOM 702 N N . ILE A 1 89 ? 12.725 6.838 -3.009 1.00 95.31 89 ILE A N 1
ATOM 703 C CA . ILE A 1 89 ? 11.620 7.802 -2.891 1.00 95.31 89 ILE A CA 1
ATOM 704 C C . ILE A 1 89 ? 10.329 7.096 -2.468 1.00 95.31 89 ILE A C 1
ATOM 706 O O . ILE A 1 89 ? 9.639 7.569 -1.568 1.00 95.31 89 ILE A O 1
ATOM 710 N N . LEU A 1 90 ? 10.008 5.950 -3.074 1.00 95.44 90 LEU A N 1
ATOM 711 C CA . LEU A 1 90 ? 8.821 5.180 -2.704 1.00 95.44 90 LEU A CA 1
ATOM 712 C C . LEU A 1 90 ? 8.911 4.598 -1.300 1.00 95.44 90 LEU A C 1
ATOM 714 O O . LEU A 1 90 ? 7.908 4.583 -0.596 1.00 95.44 90 LEU A O 1
ATOM 718 N N . GLY A 1 91 ? 10.093 4.156 -0.877 1.00 95.56 91 GLY A N 1
ATOM 719 C CA . GLY A 1 91 ? 10.335 3.709 0.488 1.00 95.56 91 GLY A CA 1
ATOM 720 C C . GLY A 1 91 ? 10.088 4.833 1.491 1.00 95.56 91 GLY A C 1
ATOM 721 O O . GLY A 1 91 ? 9.354 4.640 2.456 1.00 95.56 91 GLY A O 1
ATOM 722 N N . ALA A 1 92 ? 10.619 6.030 1.225 1.00 97.31 92 ALA A N 1
ATOM 723 C CA . ALA A 1 92 ? 10.394 7.206 2.062 1.00 97.31 92 ALA A CA 1
ATOM 724 C C . ALA A 1 92 ? 8.916 7.637 2.085 1.00 97.31 92 ALA A C 1
ATOM 726 O O . ALA A 1 92 ? 8.363 7.884 3.156 1.00 97.31 92 ALA A O 1
ATOM 727 N N . ALA A 1 93 ? 8.250 7.677 0.928 1.00 96.69 93 ALA A N 1
ATOM 728 C CA . ALA A 1 93 ? 6.830 8.014 0.834 1.00 96.69 93 ALA A CA 1
ATOM 729 C C . ALA A 1 93 ? 5.948 6.968 1.537 1.00 96.69 93 ALA A C 1
ATOM 731 O O . ALA A 1 93 ? 5.029 7.325 2.269 1.00 96.69 93 ALA A O 1
ATOM 732 N N . GLY A 1 94 ? 6.255 5.680 1.363 1.00 95.44 94 GLY A N 1
ATOM 733 C CA . GLY A 1 94 ? 5.569 4.577 2.032 1.00 95.44 94 GLY A CA 1
ATOM 734 C C . GLY A 1 94 ? 5.735 4.631 3.548 1.00 95.44 94 GLY A C 1
ATOM 735 O O . GLY A 1 94 ? 4.757 4.452 4.269 1.00 95.44 94 GLY A O 1
ATOM 736 N N . LEU A 1 95 ? 6.936 4.958 4.035 1.00 97.25 95 LEU A N 1
ATOM 737 C CA . LEU A 1 95 ? 7.178 5.197 5.456 1.00 97.25 95 LEU A CA 1
ATOM 738 C C . LEU A 1 95 ? 6.360 6.389 5.962 1.00 97.25 95 LEU A C 1
ATOM 740 O O . LEU A 1 95 ? 5.689 6.261 6.978 1.00 97.25 95 LEU A O 1
ATOM 744 N N . ALA A 1 96 ? 6.367 7.521 5.255 1.00 96.94 96 ALA A N 1
ATOM 745 C CA . ALA A 1 96 ? 5.606 8.705 5.651 1.00 96.94 96 ALA A CA 1
ATOM 746 C C . ALA A 1 96 ? 4.096 8.419 5.740 1.00 96.94 96 ALA A C 1
ATOM 748 O O . ALA A 1 96 ? 3.462 8.757 6.739 1.00 96.94 96 ALA A O 1
ATOM 749 N N . VAL A 1 97 ? 3.530 7.735 4.740 1.00 95.88 97 VAL A N 1
ATOM 750 C CA . VAL A 1 97 ? 2.121 7.309 4.751 1.00 95.88 97 VAL A CA 1
ATOM 751 C C . VAL A 1 97 ? 1.859 6.309 5.880 1.00 95.88 97 VAL A C 1
ATOM 753 O O . VAL A 1 97 ? 0.868 6.436 6.593 1.00 95.88 97 VAL A O 1
ATOM 756 N N . GLY A 1 98 ? 2.749 5.336 6.087 1.00 95.00 98 GLY A N 1
ATOM 7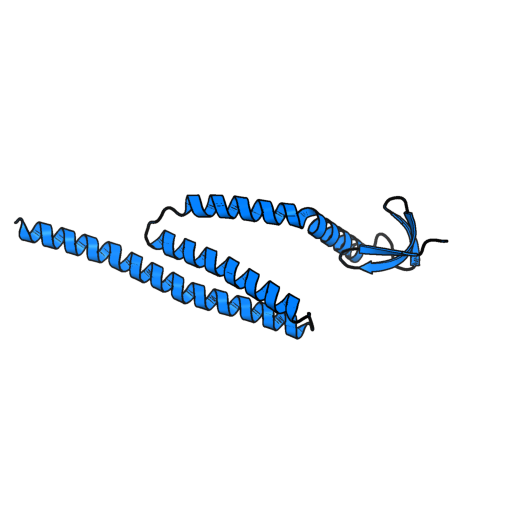57 C CA . GLY A 1 98 ? 2.623 4.348 7.160 1.00 95.00 98 GLY A CA 1
ATOM 758 C C . GLY A 1 98 ? 2.662 4.978 8.552 1.00 95.00 98 GLY A C 1
ATOM 759 O O . GLY A 1 98 ? 1.851 4.631 9.406 1.00 95.00 98 GLY A O 1
ATOM 760 N N . LEU A 1 99 ? 3.551 5.950 8.768 1.00 96.69 99 LEU A N 1
ATOM 761 C CA . LEU A 1 99 ? 3.626 6.716 10.011 1.00 96.69 99 LEU A CA 1
ATOM 762 C C . LEU A 1 99 ? 2.376 7.577 10.219 1.00 96.69 99 LEU A C 1
ATOM 764 O O . LEU A 1 99 ? 1.882 7.642 11.340 1.00 96.69 99 LEU A O 1
ATOM 768 N N . ALA A 1 100 ? 1.823 8.164 9.155 1.00 96.25 100 ALA A N 1
ATOM 769 C CA . ALA A 1 100 ? 0.566 8.909 9.227 1.00 96.25 100 ALA A CA 1
ATOM 770 C C . ALA A 1 100 ? -0.639 8.017 9.587 1.00 96.25 100 ALA A C 1
ATOM 772 O O . ALA A 1 100 ? -1.579 8.481 10.223 1.00 96.25 100 ALA A O 1
ATOM 773 N N . LEU A 1 101 ? -0.611 6.734 9.208 1.00 95.75 101 LEU A N 1
ATOM 774 C CA . LEU A 1 101 ? -1.670 5.756 9.499 1.00 95.75 101 LEU A CA 1
ATOM 775 C C . LEU A 1 101 ? -1.424 4.933 10.774 1.00 95.75 101 LEU A C 1
ATOM 777 O O . LEU A 1 101 ? -2.239 4.069 11.110 1.00 95.75 101 LEU A O 1
ATOM 781 N N . LYS A 1 102 ? -0.313 5.177 11.480 1.00 95.56 102 LYS A N 1
ATOM 782 C CA . LYS A 1 102 ? 0.144 4.365 12.616 1.00 95.56 102 LYS A CA 1
ATOM 783 C C . LYS A 1 102 ? -0.929 4.217 13.696 1.00 95.56 102 LYS A C 1
ATOM 785 O O . LYS A 1 102 ? -1.205 3.098 14.125 1.00 95.56 102 LYS A O 1
ATOM 790 N N . ASP A 1 103 ? -1.556 5.319 14.099 1.00 92.94 103 ASP A N 1
ATOM 791 C CA . ASP A 1 103 ? -2.527 5.309 15.197 1.00 92.94 103 ASP A CA 1
ATOM 792 C C . ASP A 1 103 ? -3.826 4.598 14.799 1.00 92.94 103 ASP A C 1
ATOM 794 O O . ASP A 1 103 ? -4.350 3.781 15.555 1.00 92.94 103 ASP A O 1
ATOM 798 N N . SER A 1 104 ? -4.312 4.809 13.570 1.00 92.81 104 SER A N 1
ATOM 799 C CA . SER A 1 104 ? -5.491 4.100 13.055 1.00 92.81 104 SER A CA 1
ATOM 800 C C . SER A 1 104 ? -5.266 2.588 12.972 1.00 92.81 104 SER A C 1
ATOM 802 O O . SER A 1 104 ? -6.162 1.814 13.313 1.00 92.81 104 SER A O 1
ATOM 804 N N . LEU A 1 105 ? -4.070 2.157 12.556 1.00 92.62 105 LEU A N 1
ATOM 805 C CA . LEU A 1 105 ? -3.719 0.738 12.498 1.00 92.62 105 LEU A CA 1
ATOM 806 C C . LEU A 1 105 ? -3.549 0.129 13.900 1.00 92.62 105 LEU A C 1
ATOM 808 O O . LEU A 1 105 ? -3.959 -1.008 14.125 1.00 92.62 105 LEU A O 1
ATOM 812 N N . SER A 1 106 ? -3.008 0.894 14.852 1.00 94.00 106 SER A N 1
ATOM 813 C CA . SER A 1 106 ? -2.929 0.500 16.264 1.00 94.00 106 SER A CA 1
ATOM 814 C C . SER A 1 106 ? -4.321 0.278 16.871 1.00 94.00 106 SER A C 1
ATOM 816 O O . SER A 1 106 ? -4.568 -0.737 17.531 1.00 94.00 106 SER A O 1
ATOM 818 N N . ASN A 1 107 ? -5.266 1.176 16.581 1.00 92.00 107 ASN A N 1
ATOM 819 C CA . ASN A 1 107 ? -6.653 1.051 17.032 1.00 92.00 107 ASN A CA 1
ATOM 820 C C . ASN A 1 107 ? -7.359 -0.150 16.390 1.00 92.00 107 ASN A C 1
ATOM 822 O O . ASN A 1 107 ? -8.038 -0.895 17.090 1.00 92.00 107 ASN A O 1
ATOM 826 N N . PHE A 1 108 ? -7.139 -0.390 15.091 1.00 92.69 108 PHE A N 1
ATOM 827 C CA . PHE A 1 108 ? -7.639 -1.585 14.402 1.00 92.69 108 PHE A CA 1
ATOM 828 C C . PHE A 1 108 ? -7.154 -2.876 15.069 1.00 92.69 108 PHE A C 1
ATOM 830 O O . PHE A 1 108 ? -7.952 -3.762 15.370 1.00 92.69 108 PHE A O 1
ATOM 837 N N . ALA A 1 109 ? -5.845 -2.985 15.316 1.00 93.31 109 ALA A N 1
ATOM 838 C CA . ALA A 1 109 ? -5.256 -4.166 15.941 1.00 93.31 109 ALA A CA 1
ATOM 839 C C . ALA A 1 109 ? -5.808 -4.390 17.356 1.00 93.31 109 ALA A C 1
ATOM 841 O O . ALA A 1 109 ? -6.148 -5.518 17.713 1.00 93.31 109 ALA A O 1
ATOM 842 N N . SER A 1 110 ? -5.967 -3.309 18.123 1.00 91.25 110 SER A N 1
ATOM 843 C CA . SER A 1 110 ? -6.568 -3.347 19.458 1.00 91.25 110 SER A CA 1
ATOM 844 C C . SER A 1 110 ? -8.014 -3.846 19.406 1.00 91.25 110 SER A C 1
ATOM 846 O O . SER A 1 110 ? -8.364 -4.770 20.135 1.00 91.25 110 SER A O 1
ATOM 848 N N . GLY A 1 111 ? -8.843 -3.314 18.500 1.00 89.62 111 GLY A N 1
ATOM 849 C CA . GLY A 1 111 ? -10.228 -3.760 18.337 1.00 89.62 111 GLY A CA 1
ATOM 850 C C . GLY A 1 111 ? -10.338 -5.223 17.905 1.00 89.62 111 GLY A C 1
ATOM 851 O O . GLY A 1 111 ? -11.120 -5.977 18.481 1.00 89.62 111 GLY A O 1
ATOM 852 N N . VAL A 1 112 ? -9.504 -5.674 16.961 1.00 92.19 112 VAL A N 1
ATOM 853 C CA . VAL A 1 112 ? -9.443 -7.093 16.564 1.00 92.19 112 VAL A CA 1
ATOM 854 C C . VAL A 1 112 ? -9.032 -7.984 17.738 1.00 92.19 112 VAL A C 1
ATOM 856 O O . VAL A 1 112 ? -9.615 -9.050 17.917 1.00 92.19 112 VAL A O 1
ATOM 859 N N . MET A 1 113 ? -8.070 -7.559 18.563 1.00 92.88 113 MET A N 1
ATOM 860 C CA . MET A 1 113 ? -7.633 -8.309 19.743 1.00 92.88 113 MET A CA 1
ATOM 861 C C . MET A 1 113 ? -8.748 -8.422 20.792 1.00 92.88 113 MET A C 1
ATOM 863 O O . MET A 1 113 ? -8.974 -9.511 21.320 1.00 92.88 113 MET A O 1
ATOM 867 N N . LEU A 1 114 ? -9.488 -7.337 21.041 1.00 91.12 114 LEU A N 1
ATOM 868 C CA . LEU A 1 114 ? -10.657 -7.348 21.923 1.00 91.12 114 LEU A CA 1
ATOM 869 C C . LEU A 1 114 ? -11.733 -8.319 21.420 1.00 91.12 114 LEU A C 1
ATOM 871 O O . LEU A 1 114 ? -12.257 -9.104 22.204 1.00 91.12 114 LEU A O 1
ATOM 875 N N . ILE A 1 115 ? -12.018 -8.318 20.114 1.00 87.62 115 ILE A N 1
ATOM 876 C CA . ILE A 1 115 ? -13.025 -9.202 19.509 1.00 87.62 115 ILE A CA 1
ATOM 877 C C . ILE A 1 115 ? -12.556 -10.660 19.471 1.00 87.62 115 ILE A C 1
ATOM 879 O O . ILE A 1 115 ? -13.372 -11.557 19.613 1.00 87.62 115 ILE A O 1
ATOM 883 N N . MET A 1 116 ? -11.267 -10.946 19.274 1.00 91.19 116 MET A N 1
ATOM 884 C CA . MET A 1 116 ? -10.794 -12.335 19.257 1.00 91.19 116 MET A CA 1
ATOM 885 C C . MET A 1 116 ? -10.743 -12.934 20.662 1.00 91.19 116 MET A C 1
ATOM 887 O O . MET A 1 116 ? -11.259 -14.026 20.893 1.00 91.19 116 MET A O 1
ATOM 891 N N . PHE A 1 117 ? -10.119 -12.225 21.603 1.00 92.44 117 PHE A N 1
ATOM 892 C CA . PHE A 1 117 ? -9.833 -12.766 22.930 1.00 92.44 117 PHE A CA 1
ATOM 893 C C . PHE A 1 117 ? -10.926 -12.479 23.957 1.00 92.44 117 PHE A C 1
ATOM 895 O O . PHE A 1 117 ? -10.916 -13.102 25.015 1.00 92.44 117 PHE A O 1
ATOM 902 N N . HIS A 1 118 ? -11.868 -11.580 23.653 1.00 88.00 118 HIS A N 1
ATOM 903 C CA . HIS A 1 118 ? -12.980 -11.206 24.529 1.00 88.00 118 HIS A CA 1
ATOM 904 C C . HIS A 1 118 ? -12.560 -10.978 26.000 1.00 88.00 118 HIS A C 1
ATOM 906 O O . HIS A 1 118 ? -13.154 -11.587 26.893 1.00 88.00 118 HIS A O 1
ATOM 912 N N . PRO A 1 119 ? -11.546 -10.133 26.294 1.00 88.25 119 PRO A N 1
ATOM 913 C CA . PRO A 1 119 ? -11.118 -9.886 27.676 1.00 88.25 119 PRO A CA 1
ATOM 914 C C . PRO A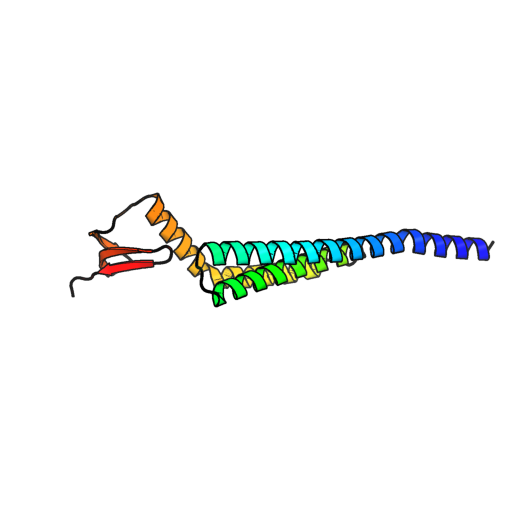 1 119 ? -12.220 -9.233 28.528 1.00 88.25 119 PRO A C 1
ATOM 916 O O . PRO A 1 119 ? -12.205 -9.355 29.748 1.00 88.25 119 PRO A O 1
ATOM 919 N N . PHE A 1 120 ? -13.172 -8.566 27.875 1.00 90.31 120 PHE A N 1
ATOM 920 C CA . PHE A 1 120 ? -14.446 -8.104 28.415 1.00 90.31 120 PHE A CA 1
ATOM 921 C C . PHE A 1 120 ? -15.496 -8.143 27.298 1.00 90.31 120 PHE A C 1
ATOM 923 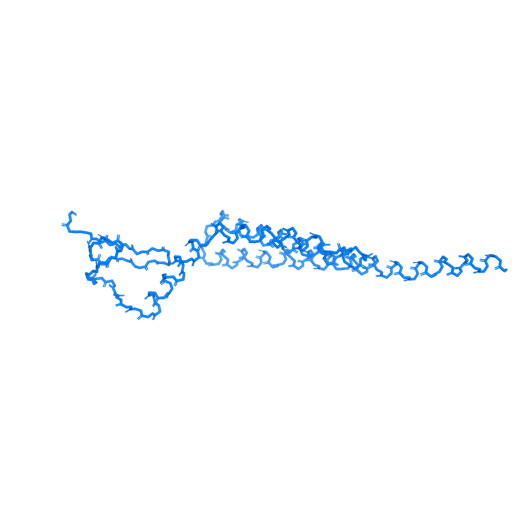O O . PHE A 1 120 ? -15.163 -8.237 26.110 1.00 90.31 120 PHE A O 1
ATOM 930 N N . LYS A 1 121 ? -16.770 -8.095 27.673 1.00 88.88 121 LYS A N 1
ATOM 931 C CA . LYS A 1 121 ? -17.921 -8.224 26.776 1.00 88.88 121 LYS A CA 1
ATOM 932 C C . LYS A 1 121 ? -18.840 -7.012 26.900 1.00 88.88 121 LYS A C 1
ATOM 934 O O . LYS A 1 121 ? -18.748 -6.220 27.834 1.00 88.88 121 LYS A O 1
ATOM 939 N N . VAL A 1 122 ? -19.745 -6.871 25.934 1.00 91.31 122 VAL A N 1
ATOM 940 C CA . VAL A 1 122 ? -20.842 -5.896 26.015 1.00 91.31 122 VAL A CA 1
ATOM 941 C C . VAL A 1 122 ? -21.660 -6.173 27.278 1.00 91.31 122 VAL A C 1
ATOM 943 O O . VAL A 1 122 ? -22.059 -7.313 27.511 1.00 91.31 122 VAL A O 1
ATOM 946 N N . GLY A 1 123 ? -21.896 -5.134 28.077 1.00 91.19 123 GLY A N 1
ATOM 947 C CA . GLY A 1 123 ? -22.547 -5.216 29.386 1.00 91.19 123 GLY A CA 1
ATOM 948 C C . GLY A 1 123 ? -21.591 -5.242 30.582 1.00 91.19 123 GLY A C 1
ATOM 949 O O . GLY A 1 123 ? -22.046 -5.009 31.701 1.00 91.19 123 GLY A O 1
ATOM 950 N N . ASP A 1 124 ? -20.290 -5.456 30.375 1.00 94.06 124 ASP A N 1
ATOM 951 C CA . ASP A 1 124 ? -19.316 -5.403 31.467 1.00 94.06 124 ASP A CA 1
ATOM 952 C C . ASP A 1 124 ? -19.043 -3.950 31.875 1.00 94.06 124 ASP A C 1
ATOM 954 O O . ASP A 1 124 ? -18.943 -3.061 31.028 1.00 94.06 124 ASP A O 1
ATOM 958 N N . TYR A 1 125 ? -18.896 -3.703 33.177 1.00 94.44 125 TYR A N 1
ATOM 959 C CA . TYR A 1 125 ? -18.426 -2.417 33.687 1.00 94.44 125 TYR A CA 1
ATOM 960 C C . TYR A 1 125 ? -16.900 -2.420 33.728 1.00 94.44 125 TYR A C 1
ATOM 962 O O . TYR A 1 125 ? -16.295 -3.219 34.444 1.00 94.44 125 TYR A O 1
ATOM 970 N N . VAL A 1 126 ? -16.274 -1.541 32.949 1.00 94.00 126 VAL A N 1
ATOM 971 C CA . VAL A 1 126 ? -14.817 -1.502 32.779 1.00 94.00 126 VAL A CA 1
ATOM 972 C C . VAL A 1 126 ? -14.282 -0.090 32.962 1.00 94.00 126 VAL A C 1
ATOM 974 O O . VAL A 1 126 ? -14.986 0.897 32.748 1.00 94.00 126 VAL A O 1
ATOM 977 N N . THR A 1 127 ? -13.001 -0.002 33.311 1.00 92.00 127 THR A N 1
ATOM 978 C CA . THR A 1 127 ? -12.249 1.253 33.325 1.00 92.00 127 THR A CA 1
ATOM 979 C C . THR A 1 127 ? -11.200 1.209 32.220 1.00 92.00 127 THR A C 1
ATOM 981 O O . THR A 1 127 ? -10.304 0.366 32.246 1.00 92.00 127 THR A O 1
ATOM 984 N N . ALA A 1 128 ? -11.300 2.113 31.246 1.00 87.44 128 ALA A N 1
ATOM 985 C CA . ALA A 1 128 ? -10.386 2.203 30.111 1.00 87.44 128 ALA A CA 1
ATOM 986 C C . ALA A 1 128 ? -10.068 3.670 29.792 1.00 87.44 128 ALA A C 1
ATOM 988 O O . ALA A 1 128 ? -10.956 4.518 29.764 1.00 87.44 128 ALA A O 1
ATOM 989 N N . GLY A 1 129 ? -8.788 3.990 29.571 1.00 84.25 129 GLY A N 1
ATOM 990 C CA . GLY A 1 129 ? -8.367 5.353 29.213 1.00 84.25 129 GLY A CA 1
ATOM 991 C C . GLY A 1 129 ? -8.713 6.426 30.256 1.00 84.25 129 GLY A C 1
ATOM 992 O O . GLY A 1 129 ? -8.907 7.581 29.895 1.00 84.25 129 GLY A O 1
ATOM 993 N N . GLY A 1 130 ? -8.826 6.049 31.535 1.00 89.31 130 GLY A N 1
ATOM 994 C CA . GLY A 1 130 ? -9.201 6.956 32.627 1.00 89.31 130 GLY A CA 1
ATOM 995 C C . GLY A 1 130 ? -10.707 7.179 32.797 1.00 89.31 130 GLY A C 1
ATOM 996 O O . GLY A 1 130 ? -11.091 7.874 33.730 1.00 89.31 130 GLY A O 1
ATOM 997 N N . GLN A 1 131 ? -11.551 6.569 31.958 1.00 91.12 131 GLN A N 1
ATOM 998 C CA . GLN A 1 131 ? -13.010 6.628 32.070 1.00 91.12 131 GLN A CA 1
ATOM 999 C C . GLN A 1 131 ? -13.583 5.280 32.507 1.00 91.12 131 GLN A C 1
ATOM 1001 O O . GLN A 1 131 ? -13.053 4.231 32.138 1.00 91.12 131 GLN A O 1
ATOM 1006 N N . SER A 1 132 ? -14.660 5.306 33.297 1.00 94.00 132 SER A N 1
ATOM 1007 C CA . SER A 1 132 ? -15.356 4.102 33.770 1.00 94.00 132 SER A CA 1
ATOM 1008 C C . SER A 1 132 ? -16.803 4.095 33.302 1.00 94.00 132 SER A C 1
ATOM 1010 O O . SER A 1 132 ? -17.483 5.115 33.378 1.00 94.00 132 SER A O 1
ATOM 1012 N N . GLY A 1 133 ? -17.276 2.949 32.829 1.00 95.19 133 GLY A N 1
ATOM 1013 C CA . GLY A 1 133 ? -18.638 2.811 32.334 1.00 95.19 133 GLY A CA 1
ATOM 1014 C C . GLY A 1 133 ? -18.954 1.388 31.899 1.00 95.19 133 GLY A C 1
ATOM 1015 O O . GLY A 1 133 ? -18.078 0.523 31.845 1.00 95.19 133 GLY A O 1
ATOM 1016 N N . THR A 1 134 ? -20.217 1.154 31.566 1.00 95.31 134 THR A N 1
ATOM 1017 C CA . THR A 1 134 ? -20.677 -0.123 31.018 1.00 95.31 134 THR A CA 1
ATOM 1018 C C . THR A 1 134 ? -20.418 -0.168 29.516 1.00 95.31 134 THR A C 1
ATOM 1020 O O . THR A 1 134 ? -20.772 0.767 28.797 1.00 95.31 134 THR A O 1
ATOM 1023 N N . VAL A 1 135 ? -19.819 -1.249 29.017 1.00 94.81 135 VAL A N 1
ATOM 1024 C CA . VAL A 1 135 ? -19.532 -1.431 27.588 1.00 94.81 135 VAL A CA 1
ATOM 1025 C C . VAL A 1 135 ? -20.835 -1.562 26.806 1.00 94.81 135 VAL A C 1
ATOM 1027 O O . VAL A 1 135 ? -21.580 -2.521 26.993 1.00 94.81 135 VAL A O 1
ATOM 1030 N N . GLU A 1 136 ? -21.090 -0.627 25.896 1.00 93.25 136 GLU A N 1
ATOM 1031 C CA . GLU A 1 136 ? -22.276 -0.635 25.036 1.00 93.25 136 GLU A CA 1
ATOM 1032 C C . GLU A 1 136 ? -22.003 -1.348 23.709 1.00 93.25 136 GLU A C 1
ATOM 1034 O O . GLU A 1 136 ? -22.797 -2.168 23.252 1.00 93.25 136 GLU A O 1
ATOM 1039 N N . SER A 1 137 ? -20.859 -1.065 23.085 1.00 90.56 137 SER A N 1
ATOM 1040 C CA . SER A 1 137 ? -20.449 -1.737 21.852 1.00 90.56 137 SER A CA 1
ATOM 1041 C C . SER A 1 137 ? -18.936 -1.739 21.673 1.00 90.56 137 SER A C 1
ATOM 1043 O O . SER A 1 137 ? -18.240 -0.802 22.067 1.00 90.56 137 SER A O 1
ATOM 1045 N N . ILE A 1 138 ? -18.431 -2.804 21.049 1.00 89.56 138 ILE A N 1
ATOM 1046 C CA . ILE A 1 138 ? -17.030 -2.944 20.646 1.00 89.56 138 ILE A CA 1
ATOM 1047 C C . ILE A 1 138 ? -17.004 -2.914 19.118 1.00 89.56 138 ILE A C 1
ATOM 1049 O O . ILE A 1 138 ? -17.428 -3.866 18.461 1.00 89.56 138 ILE A O 1
ATOM 1053 N N . ALA A 1 139 ? -16.544 -1.804 18.549 1.00 87.12 139 ALA A N 1
ATOM 1054 C CA . ALA A 1 139 ? -16.294 -1.668 17.123 1.00 87.12 139 ALA A CA 1
ATOM 1055 C C . ALA A 1 139 ? -14.811 -1.922 16.817 1.00 87.12 139 ALA A C 1
ATOM 1057 O O . ALA A 1 139 ? -13.953 -1.943 17.696 1.00 87.12 139 ALA A O 1
ATOM 1058 N N . ILE A 1 140 ? -14.494 -2.088 15.533 1.00 86.06 140 ILE A N 1
ATOM 1059 C CA . ILE A 1 140 ? -13.134 -2.412 15.079 1.00 86.06 140 ILE A CA 1
ATOM 1060 C C . ILE A 1 140 ? -12.113 -1.326 15.462 1.00 86.06 140 ILE A C 1
ATOM 1062 O O . ILE A 1 140 ? -10.955 -1.644 15.706 1.00 86.06 140 ILE A O 1
ATOM 1066 N N . PHE A 1 141 ? -12.521 -0.055 15.515 1.00 87.19 141 PHE A N 1
ATOM 1067 C CA . PHE A 1 141 ? -11.612 1.066 15.783 1.00 87.19 141 PHE A CA 1
ATOM 1068 C C . PHE A 1 141 ? -11.837 1.746 17.137 1.00 87.19 141 PHE A C 1
ATOM 1070 O O . PHE A 1 141 ? -11.022 2.577 17.533 1.00 87.19 141 PHE A O 1
ATOM 1077 N N . ASN A 1 142 ? -12.929 1.440 17.839 1.00 87.94 142 ASN A N 1
ATOM 1078 C CA . ASN A 1 142 ? -13.294 2.101 19.088 1.00 87.94 142 ASN A CA 1
ATOM 1079 C C . ASN A 1 142 ? -14.237 1.233 19.931 1.00 87.94 142 ASN A C 1
ATOM 1081 O O . ASN A 1 142 ? -14.958 0.388 19.412 1.00 87.94 142 ASN A O 1
ATOM 1085 N N . THR A 1 143 ? -14.265 1.482 21.237 1.00 90.69 143 THR A N 1
ATOM 108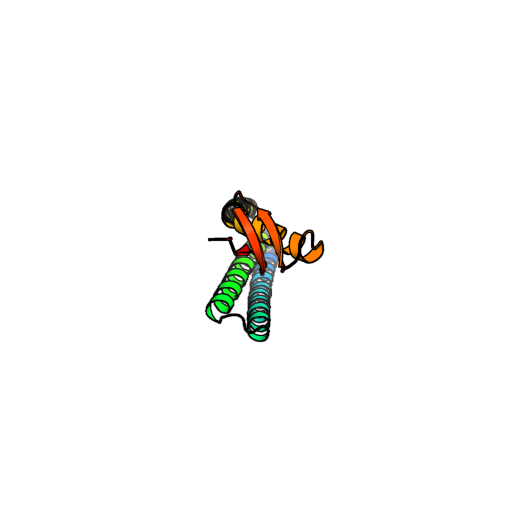6 C CA . THR A 1 143 ? -15.257 0.919 22.164 1.00 90.69 143 THR A CA 1
ATOM 1087 C C . THR A 1 143 ? -16.105 2.058 22.708 1.00 90.69 143 THR A C 1
ATOM 1089 O O . THR A 1 143 ? -15.567 3.112 23.046 1.00 90.69 143 THR A O 1
ATOM 1092 N N . VAL A 1 144 ? -17.419 1.866 22.762 1.00 92.50 144 VAL A N 1
ATOM 1093 C CA . VAL A 1 144 ? -18.358 2.840 23.326 1.00 92.50 144 VAL A CA 1
ATOM 1094 C C . VAL A 1 144 ? -18.685 2.420 24.753 1.00 92.50 144 VAL A C 1
ATOM 1096 O O . VAL A 1 144 ? -19.125 1.291 24.983 1.00 92.50 144 VAL A O 1
ATOM 1099 N N . LEU A 1 145 ? -18.440 3.322 25.702 1.00 94.00 145 LEU A N 1
ATOM 1100 C CA . LEU A 1 145 ? -18.768 3.145 27.113 1.00 94.00 145 LEU A CA 1
ATOM 1101 C C . LEU A 1 145 ? -19.924 4.071 27.477 1.00 94.00 145 LEU A C 1
ATOM 1103 O O . LEU A 1 145 ? -19.899 5.253 27.137 1.00 94.00 145 LEU A O 1
ATOM 1107 N N . LYS A 1 146 ? -20.894 3.539 28.216 1.00 94.00 146 LYS A N 1
ATOM 1108 C CA . LYS A 1 146 ? -21.938 4.318 28.869 1.00 94.00 146 LYS A CA 1
ATOM 1109 C C . LYS A 1 146 ? -21.500 4.634 30.295 1.00 94.00 146 LYS A C 1
ATOM 1111 O O . LYS A 1 146 ? -21.412 3.732 31.131 1.00 94.00 146 LYS A O 1
ATOM 1116 N N . THR A 1 147 ? -21.184 5.897 30.546 1.00 93.31 147 THR A N 1
ATOM 1117 C CA . THR A 1 147 ? -20.818 6.411 31.868 1.00 93.31 147 THR A CA 1
ATOM 1118 C C . THR A 1 147 ? -22.061 6.552 32.760 1.00 93.31 147 THR A C 1
ATOM 1120 O O . THR A 1 147 ? -23.192 6.361 32.308 1.00 93.31 147 THR A O 1
ATOM 1123 N N . GLY A 1 148 ? -21.847 6.745 34.064 1.00 84.00 148 GLY A N 1
ATOM 1124 C CA . GLY A 1 148 ? -22.922 6.797 35.064 1.00 84.00 148 GLY A CA 1
ATOM 1125 C C . GLY A 1 148 ? -23.593 8.166 35.234 1.00 84.00 148 GLY A C 1
ATOM 1126 O O . GLY A 1 148 ? -24.501 8.268 36.057 1.00 84.00 148 GLY A O 1
ATOM 1127 N N . ASP A 1 149 ? -23.123 9.186 34.514 1.00 77.75 149 ASP A N 1
ATOM 1128 C CA . ASP A 1 149 ? -23.638 10.561 34.472 1.00 77.75 149 ASP A CA 1
ATOM 1129 C C . ASP A 1 149 ? -24.658 10.806 33.345 1.00 77.75 149 ASP A C 1
ATOM 1131 O O . ASP A 1 149 ? -24.664 10.055 32.341 1.00 77.75 149 ASP A O 1
#

Secondary structure (DSSP, 8-state):
-HHHHHHHHHHHHHHHHHHHHHHHHHHHHHHHHHHHHHHHHHHHHHHHTT--HHHHHHHHHHHHHHHHHHHHHHHHHHTT---HHHHHHHHHHHHHHHHHTHHHHHHHHHHHHHHHH-SS-TT-EEEETTEEEEEEEE-SS-EEEE---

Sequence (149 aa):
MELDKIIDIITYFFTNYSLKIVGAILIFIVGKWLARYISKLIGKIMRKNKVDETLTRFSGNISYYALLIMVIIAAAGQLGINTTSFLTILGAAGLAVGLALKDSLSNFASGVMLIMFHPFKVGDYVTAGGQSGTVESIAIFNTVLKTGD

Foldseek 3Di:
DVVVVVVVVVVVCCVQQVVLLVVLVVLLVVQLVVLLVVLVVQLVVCVVVVHDPVVSVVSSVVSSVVSNLVSNLVSCVSNVHDSVVVVVVVVVVVVVVCVVCVLQVVLLVVLVCCVVVVPDDQQDFDADPNATAGFHDRDSRDTDGDHPD